Protein AF-A0A271KBD3-F1 (afdb_monomer_lite)

Organism: NCBI:txid2014805

Secondary structure (DSSP, 8-state):
--HHHHHHHHHHHHHHHHHHT--BGGGTTB-HHHHHHH---PPPPP-S-SS--PPP---PPPPP-------------------

pLDDT: mean 75.69, std 18.16, range [35.5, 95.75]

Structure (mmCIF, N/CA/C/O backbone):
data_AF-A0A271KBD3-F1
#
_entry.id   AF-A0A271KBD3-F1
#
loop_
_atom_site.group_PDB
_atom_site.id
_atom_site.type_symbol
_atom_site.label_atom_id
_atom_site.label_alt_id
_atom_site.label_comp_id
_atom_site.label_asym_id
_atom_site.label_entity_id
_atom_site.label_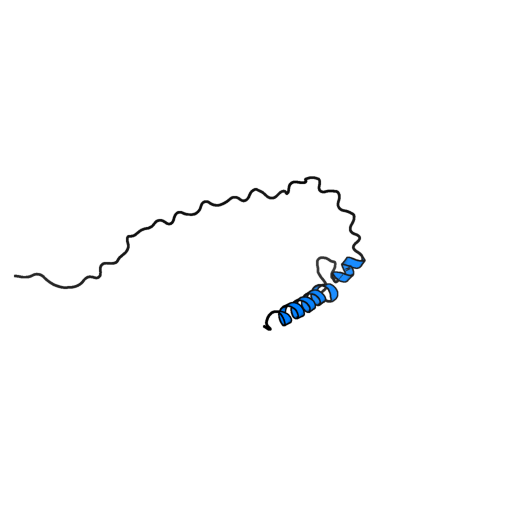seq_id
_atom_site.pdbx_PDB_ins_code
_atom_site.Cartn_x
_atom_site.Cartn_y
_atom_site.Cartn_z
_atom_site.occupancy
_atom_site.B_iso_or_equiv
_atom_site.auth_seq_id
_atom_site.auth_comp_id
_atom_site.auth_asym_id
_atom_site.auth_atom_id
_atom_site.pdbx_PDB_model_num
ATOM 1 N N . MET A 1 1 ? 20.228 -26.362 -9.392 1.00 42.09 1 MET A N 1
ATOM 2 C CA . MET A 1 1 ? 19.555 -25.044 -9.484 1.00 42.09 1 MET A CA 1
ATOM 3 C C . MET A 1 1 ? 18.634 -24.827 -8.277 1.00 42.09 1 MET A C 1
ATOM 5 O O . MET A 1 1 ? 17.464 -25.164 -8.369 1.00 42.09 1 MET A O 1
ATOM 9 N N . ALA A 1 2 ? 19.131 -24.319 -7.136 1.00 50.53 2 ALA A N 1
ATOM 10 C CA . ALA A 1 2 ? 18.347 -24.287 -5.880 1.00 50.53 2 ALA A CA 1
ATOM 11 C C . ALA A 1 2 ? 18.328 -22.943 -5.110 1.00 50.53 2 ALA A C 1
ATOM 13 O O . ALA A 1 2 ? 17.575 -22.796 -4.152 1.00 50.53 2 ALA A O 1
ATOM 14 N N . PHE A 1 3 ? 19.081 -21.922 -5.536 1.00 47.84 3 PHE A N 1
ATOM 15 C CA . PHE A 1 3 ? 19.220 -20.675 -4.763 1.00 47.84 3 PHE A CA 1
ATOM 16 C C . PHE A 1 3 ? 18.021 -19.704 -4.864 1.00 47.84 3 PHE A C 1
ATOM 18 O O . PHE A 1 3 ? 17.820 -18.875 -3.980 1.00 47.84 3 PHE A O 1
ATOM 25 N N . HIS A 1 4 ? 17.163 -19.825 -5.885 1.00 53.66 4 HIS A N 1
ATOM 26 C CA . HIS A 1 4 ? 16.040 -18.895 -6.099 1.00 53.66 4 HIS A CA 1
ATOM 27 C C . HIS A 1 4 ? 14.743 -19.245 -5.341 1.00 53.66 4 HIS A C 1
ATOM 29 O O . HIS A 1 4 ? 13.933 -18.354 -5.069 1.00 53.66 4 HIS A O 1
ATOM 35 N N . ALA A 1 5 ? 14.526 -20.517 -4.984 1.00 58.97 5 ALA A N 1
ATOM 36 C CA . ALA A 1 5 ? 13.279 -20.967 -4.354 1.00 58.97 5 ALA A CA 1
ATOM 37 C C . AL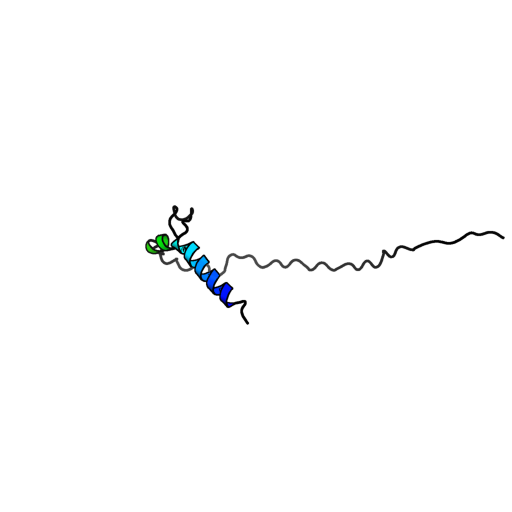A A 1 5 ? 13.132 -20.436 -2.915 1.00 58.97 5 ALA A C 1
ATOM 39 O O . ALA A 1 5 ? 12.110 -19.835 -2.569 1.00 58.97 5 ALA A O 1
ATOM 40 N N . HIS A 1 6 ? 14.192 -20.563 -2.108 1.00 64.06 6 HIS A N 1
ATOM 41 C CA . HIS A 1 6 ? 14.230 -20.050 -0.735 1.00 64.06 6 HIS A CA 1
ATOM 42 C C . HIS A 1 6 ? 14.051 -18.524 -0.679 1.00 64.06 6 HIS A C 1
ATOM 44 O O . HIS A 1 6 ? 13.328 -18.026 0.185 1.00 64.06 6 HIS A O 1
ATOM 50 N N . GLY A 1 7 ? 14.638 -17.781 -1.627 1.00 83.69 7 GLY A N 1
ATOM 51 C CA . GLY A 1 7 ? 14.506 -16.322 -1.708 1.00 83.69 7 GLY A CA 1
ATOM 52 C C . GLY A 1 7 ? 13.058 -15.863 -1.905 1.00 83.69 7 GLY A C 1
ATOM 53 O O . GLY A 1 7 ? 12.560 -15.044 -1.131 1.00 83.69 7 GLY A O 1
ATOM 54 N N . LYS A 1 8 ? 12.336 -16.440 -2.880 1.00 87.38 8 LYS A N 1
ATOM 55 C CA . LYS A 1 8 ? 10.918 -16.101 -3.123 1.00 87.38 8 LYS A CA 1
ATOM 56 C C . LYS A 1 8 ? 10.014 -16.471 -1.942 1.00 87.38 8 LYS A C 1
ATOM 58 O O . LYS A 1 8 ? 9.097 -15.711 -1.637 1.00 87.38 8 LYS A O 1
ATOM 63 N N . HIS A 1 9 ? 10.257 -17.601 -1.273 1.00 88.62 9 HIS A N 1
ATOM 64 C CA . HIS A 1 9 ? 9.484 -17.992 -0.090 1.00 88.62 9 HIS A CA 1
ATOM 65 C C . HIS A 1 9 ? 9.703 -17.012 1.076 1.00 88.62 9 HIS A C 1
ATOM 67 O O . HIS A 1 9 ? 8.739 -16.432 1.575 1.00 88.62 9 HIS A O 1
ATOM 73 N N . ARG A 1 10 ? 10.964 -16.736 1.443 1.00 92.88 10 ARG A N 1
ATOM 74 C CA . ARG A 1 10 ? 11.309 -15.793 2.525 1.00 92.88 10 ARG A CA 1
ATOM 75 C C . ARG A 1 10 ? 10.784 -14.381 2.253 1.00 92.88 10 ARG A C 1
ATOM 77 O O . ARG A 1 10 ? 10.259 -13.748 3.163 1.00 92.88 10 ARG A O 1
ATOM 84 N N . TYR A 1 11 ? 10.844 -13.918 1.002 1.00 92.38 11 TYR A N 1
ATOM 85 C CA . TYR A 1 11 ? 10.272 -12.631 0.599 1.00 92.38 11 TYR A CA 1
ATOM 86 C C . TYR A 1 11 ? 8.749 -12.567 0.794 1.00 92.38 11 TYR A C 1
ATOM 88 O O . TYR A 1 11 ? 8.244 -11.557 1.278 1.00 92.38 11 TYR A O 1
ATOM 96 N N . ARG A 1 12 ? 8.005 -13.635 0.462 1.00 94.94 12 ARG A N 1
ATOM 97 C CA . ARG A 1 12 ? 6.547 -13.694 0.691 1.00 94.94 12 ARG A CA 1
ATOM 98 C C . ARG A 1 12 ? 6.198 -13.651 2.178 1.00 94.94 12 ARG A C 1
ATOM 100 O O . ARG A 1 12 ? 5.295 -12.907 2.543 1.00 94.94 12 ARG A O 1
ATOM 107 N N . LEU A 1 13 ? 6.925 -14.393 3.019 1.00 95.44 13 LEU A N 1
ATOM 108 C CA . LEU A 1 13 ? 6.730 -14.373 4.475 1.00 95.44 13 LEU A CA 1
ATOM 109 C C . LEU A 1 13 ? 6.998 -12.978 5.053 1.00 95.44 13 LEU A C 1
ATOM 111 O O . LEU A 1 13 ? 6.149 -12.438 5.754 1.00 95.44 13 LEU A O 1
ATOM 115 N N . TRP A 1 14 ? 8.126 -12.360 4.690 1.00 95.56 14 TRP A N 1
ATOM 116 C CA . TRP A 1 14 ? 8.458 -10.993 5.104 1.00 95.56 14 TRP A CA 1
ATOM 117 C C . TRP A 1 14 ? 7.411 -9.969 4.631 1.00 95.56 14 TRP A C 1
ATOM 119 O O . TRP A 1 14 ? 6.966 -9.126 5.407 1.00 95.56 14 TRP A O 1
ATOM 129 N N . ARG A 1 15 ? 6.945 -10.075 3.377 1.00 95.75 15 ARG A N 1
ATOM 130 C CA . ARG A 1 15 ? 5.857 -9.236 2.850 1.00 95.75 15 ARG A CA 1
ATOM 131 C C . ARG A 1 15 ? 4.554 -9.425 3.625 1.00 95.75 15 ARG A C 1
ATOM 133 O O . ARG A 1 15 ? 3.858 -8.436 3.815 1.00 95.75 15 ARG A O 1
ATOM 140 N N . ALA A 1 16 ? 4.201 -10.642 4.034 1.00 95.44 16 ALA A N 1
ATOM 141 C CA . ALA A 1 16 ? 3.003 -10.874 4.838 1.00 95.44 16 ALA A CA 1
ATOM 142 C C . ALA A 1 16 ? 3.147 -10.208 6.217 1.00 95.44 16 ALA A C 1
ATOM 144 O O . ALA A 1 16 ? 2.376 -9.307 6.537 1.00 95.44 16 ALA A O 1
ATOM 145 N N . ASP A 1 17 ? 4.203 -10.555 6.956 1.00 95.19 17 ASP A N 1
ATOM 146 C CA . ASP A 1 17 ? 4.530 -10.030 8.290 1.00 95.19 17 ASP A CA 1
ATOM 147 C C . ASP A 1 17 ? 4.507 -8.487 8.350 1.00 95.19 17 ASP A C 1
ATOM 149 O O 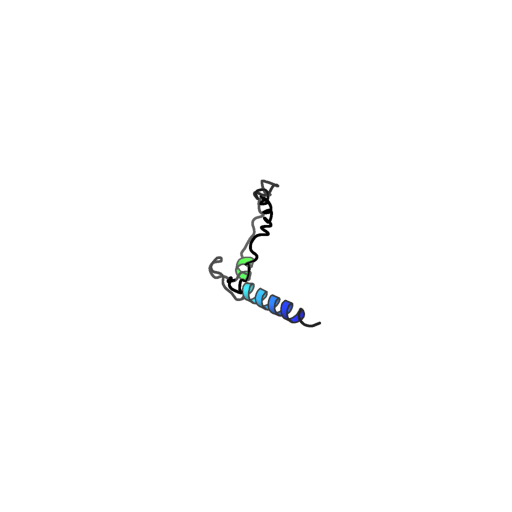. ASP A 1 17 ? 3.788 -7.895 9.161 1.00 95.19 17 ASP A O 1
ATOM 153 N N . CYS A 1 18 ? 5.197 -7.817 7.420 1.00 92.00 18 CYS A N 1
ATOM 154 C CA . CYS A 1 18 ? 5.212 -6.354 7.341 1.00 92.00 18 CYS A CA 1
ATOM 155 C C . CYS A 1 18 ? 3.846 -5.713 7.041 1.00 92.00 18 CYS A C 1
ATOM 157 O O . CYS A 1 18 ? 3.643 -4.562 7.417 1.00 92.00 18 CYS A O 1
ATOM 159 N N . ASN A 1 19 ? 2.923 -6.407 6.365 1.00 94.69 19 ASN A N 1
ATOM 160 C CA . ASN A 1 19 ? 1.611 -5.850 6.011 1.00 94.69 19 ASN A CA 1
ATOM 161 C C . ASN A 1 19 ? 0.501 -6.205 7.014 1.00 94.69 19 ASN A C 1
ATOM 163 O O . ASN A 1 19 ? -0.460 -5.441 7.129 1.00 94.69 19 ASN A O 1
ATOM 167 N N . THR A 1 20 ? 0.602 -7.338 7.718 1.00 95.25 20 THR A N 1
ATOM 168 C CA . THR A 1 20 ? -0.491 -7.866 8.558 1.00 95.25 20 THR A CA 1
ATOM 169 C C . THR A 1 20 ? -0.181 -7.934 10.048 1.00 95.25 20 THR A C 1
ATOM 171 O O . THR A 1 20 ? -1.124 -7.853 10.829 1.00 95.25 20 THR A O 1
ATOM 174 N N . ALA A 1 21 ? 1.086 -8.069 10.454 1.00 93.81 21 ALA A N 1
ATOM 175 C CA . ALA A 1 21 ? 1.468 -8.240 11.860 1.00 93.81 21 ALA A CA 1
ATOM 176 C C . ALA A 1 21 ? 2.119 -6.988 12.470 1.00 93.81 21 ALA A C 1
ATOM 178 O O . ALA A 1 21 ? 1.959 -6.728 13.661 1.00 93.81 21 ALA A O 1
ATOM 179 N N . ARG A 1 22 ? 2.841 -6.192 11.669 1.00 91.62 22 ARG A N 1
ATOM 180 C CA . ARG A 1 22 ? 3.586 -5.026 12.170 1.00 91.62 22 ARG A CA 1
ATOM 181 C C . ARG A 1 22 ? 2.746 -3.740 12.148 1.00 91.62 22 ARG A C 1
ATOM 183 O O . ARG A 1 22 ? 2.342 -3.312 11.065 1.00 91.62 22 ARG A O 1
ATOM 190 N N . PRO A 1 23 ? 2.507 -3.088 13.301 1.00 89.44 23 PRO A N 1
ATOM 191 C CA . PRO A 1 23 ? 1.916 -1.757 13.332 1.00 89.44 23 PRO A CA 1
ATOM 192 C C . PRO A 1 23 ? 2.918 -0.701 12.840 1.00 89.44 23 PRO A C 1
ATOM 194 O O . PRO A 1 23 ? 4.124 -0.822 13.074 1.00 89.44 23 PRO A O 1
ATOM 197 N N . HIS A 1 24 ? 2.436 0.353 12.178 1.00 89.06 24 HIS A N 1
ATOM 198 C CA . HIS A 1 24 ? 3.282 1.449 11.691 1.00 89.06 24 HIS A CA 1
ATOM 199 C C . HIS A 1 24 ? 2.901 2.789 12.329 1.00 89.06 24 HIS A C 1
ATOM 201 O O . HIS A 1 24 ? 1.729 3.168 12.367 1.00 89.06 24 HIS A O 1
ATOM 207 N N . SER A 1 25 ? 3.905 3.537 12.792 1.00 88.50 25 SER A N 1
ATOM 208 C CA . SER A 1 25 ? 3.730 4.821 13.484 1.00 88.50 25 SER A CA 1
ATOM 209 C C . SER A 1 25 ? 2.993 5.863 12.633 1.00 88.50 25 SER A C 1
ATOM 211 O O . SER A 1 25 ? 2.153 6.592 13.150 1.00 88.50 25 SER A O 1
ATOM 213 N N . GLN A 1 26 ? 3.234 5.881 11.317 1.00 87.44 26 GLN A N 1
ATOM 214 C CA . GLN A 1 26 ? 2.585 6.803 10.374 1.00 87.44 26 GLN A CA 1
ATOM 215 C C . GLN A 1 26 ? 1.077 6.560 10.176 1.00 87.44 26 GLN A C 1
ATOM 217 O O . GLN A 1 26 ? 0.380 7.460 9.717 1.00 87.44 26 GLN A O 1
ATOM 222 N N . ILE A 1 27 ? 0.559 5.375 10.518 1.00 89.38 27 ILE A N 1
ATOM 223 C CA . ILE A 1 27 ? -0.866 5.012 10.386 1.00 89.38 27 ILE A CA 1
ATOM 224 C C . ILE A 1 27 ? -1.492 4.734 11.757 1.00 89.38 27 ILE A C 1
ATOM 226 O O . ILE A 1 27 ? -2.232 3.769 11.935 1.00 89.38 27 ILE A O 1
ATOM 230 N N . ALA A 1 28 ? -1.166 5.578 12.742 1.00 90.69 28 ALA A N 1
ATOM 231 C CA . ALA A 1 28 ? -1.684 5.517 14.113 1.00 90.69 28 ALA A CA 1
ATOM 232 C C . ALA A 1 28 ? -1.500 4.141 14.787 1.00 90.69 28 ALA A C 1
ATOM 234 O O . ALA A 1 28 ? -2.392 3.654 15.480 1.00 90.69 28 ALA A O 1
ATOM 235 N N . TRP A 1 29 ? -0.353 3.494 14.544 1.00 93.25 29 TRP A N 1
ATOM 236 C CA . TRP A 1 29 ? -0.039 2.139 15.017 1.00 93.25 29 TRP A CA 1
ATOM 237 C C . TRP A 1 29 ? -1.027 1.051 14.550 1.00 93.25 29 TRP A C 1
ATOM 239 O O . TRP A 1 29 ? -1.101 -0.025 15.139 1.00 93.25 29 TRP A O 1
ATOM 249 N N . GLN A 1 30 ? -1.752 1.280 13.453 1.00 94.56 30 GLN A N 1
ATOM 250 C CA . GLN A 1 30 ? -2.474 0.225 12.736 1.00 94.56 30 GLN A CA 1
ATOM 251 C C . GLN A 1 30 ? -1.497 -0.597 11.879 1.00 94.56 30 GLN A C 1
ATOM 253 O O . GLN A 1 30 ? -0.398 -0.146 11.548 1.00 94.56 30 GLN A O 1
ATOM 258 N N . THR A 1 31 ? -1.910 -1.796 11.465 1.00 95.44 31 THR A N 1
ATOM 259 C CA . THR A 1 31 ? -1.207 -2.559 10.421 1.00 95.44 31 THR A CA 1
ATOM 260 C C . THR A 1 31 ? -1.604 -2.037 9.031 1.00 95.44 31 THR A C 1
ATOM 262 O O . THR A 1 31 ? -2.751 -1.607 8.855 1.00 95.44 31 THR A O 1
ATOM 265 N N . PRO A 1 32 ? -0.715 -2.073 8.016 1.00 94.69 32 PRO A N 1
ATOM 266 C CA . PRO A 1 32 ? -1.025 -1.577 6.671 1.00 94.69 32 PRO A CA 1
ATOM 267 C C . PRO A 1 32 ? -2.292 -2.186 6.057 1.00 94.69 32 PRO A C 1
ATOM 269 O O . PRO A 1 32 ? -3.099 -1.462 5.475 1.00 94.69 32 PRO A O 1
ATOM 272 N N . ALA A 1 33 ? -2.517 -3.490 6.249 1.00 94.81 33 ALA A N 1
ATOM 273 C CA . ALA A 1 33 ? -3.730 -4.165 5.790 1.00 94.81 33 ALA A CA 1
ATOM 274 C C . ALA A 1 33 ? -5.006 -3.594 6.437 1.00 94.81 33 ALA A C 1
ATOM 276 O O . ALA A 1 33 ? -5.998 -3.377 5.746 1.00 94.81 33 ALA A O 1
ATOM 277 N N . LYS A 1 34 ? -4.977 -3.300 7.745 1.00 94.62 34 LYS A N 1
ATOM 278 C CA . LYS A 1 34 ? -6.124 -2.736 8.474 1.00 94.62 34 LYS A CA 1
ATOM 279 C C . LYS A 1 34 ? -6.376 -1.270 8.120 1.00 94.62 34 LYS A C 1
ATOM 281 O O . LYS A 1 34 ? -7.524 -0.857 8.031 1.00 94.62 34 LYS A O 1
ATOM 286 N N . PHE A 1 35 ? -5.326 -0.487 7.872 1.00 92.50 35 PHE A N 1
ATOM 287 C CA . PHE A 1 35 ? -5.486 0.865 7.332 1.00 92.50 35 PHE A CA 1
ATOM 288 C C . PHE A 1 35 ? -6.166 0.829 5.954 1.00 92.50 35 PHE A C 1
ATOM 290 O O . PHE A 1 35 ? -7.140 1.549 5.728 1.00 92.50 35 PHE A O 1
ATOM 297 N N . ALA A 1 36 ? -5.720 -0.069 5.068 1.00 91.88 36 ALA A N 1
ATOM 298 C CA . ALA A 1 36 ? -6.244 -0.192 3.710 1.00 91.88 36 ALA A CA 1
ATOM 299 C C . ALA A 1 36 ? -7.753 -0.503 3.636 1.00 91.88 36 ALA A C 1
ATOM 301 O O . ALA A 1 36 ? -8.401 -0.011 2.718 1.00 91.88 36 ALA A O 1
ATOM 302 N N . THR A 1 37 ? -8.342 -1.237 4.593 1.00 93.25 37 THR A N 1
ATOM 303 C CA . THR A 1 37 ? -9.802 -1.497 4.593 1.00 93.25 37 THR A CA 1
ATOM 304 C C . THR A 1 37 ? -10.640 -0.240 4.839 1.00 93.25 37 THR A C 1
ATOM 306 O O . THR A 1 37 ? -11.783 -0.169 4.396 1.00 93.25 37 THR A O 1
ATOM 309 N N . THR A 1 38 ? -10.079 0.758 5.526 1.00 91.25 38 THR A N 1
ATOM 310 C CA . THR A 1 38 ? -10.720 2.063 5.783 1.00 91.25 38 THR A CA 1
ATOM 311 C C . THR A 1 38 ? -10.315 3.145 4.781 1.00 91.25 38 THR A C 1
ATOM 313 O O . THR A 1 38 ? -10.988 4.172 4.656 1.00 91.25 38 THR A O 1
ATOM 316 N N . PHE A 1 39 ? -9.216 2.929 4.056 1.00 87.81 39 PHE A N 1
ATOM 317 C CA . PHE A 1 39 ? -8.672 3.897 3.120 1.00 87.81 39 PHE A CA 1
ATOM 318 C C . PHE A 1 39 ? -9.550 3.978 1.871 1.00 87.81 39 PHE A C 1
ATOM 320 O O . PHE A 1 39 ? -9.533 3.101 1.014 1.00 87.81 39 PHE A O 1
ATOM 327 N N . ASN A 1 40 ? -10.306 5.069 1.766 1.00 86.81 40 ASN A N 1
ATOM 328 C CA . ASN A 1 40 ? -11.130 5.388 0.608 1.00 86.81 40 ASN A CA 1
ATOM 329 C C . ASN A 1 40 ? -10.353 6.359 -0.299 1.00 86.81 40 ASN A C 1
ATOM 331 O O . ASN A 1 40 ? -10.414 7.573 -0.072 1.00 86.81 40 ASN A O 1
ATOM 335 N N . PRO A 1 41 ? -9.589 5.876 -1.303 1.00 80.06 41 PRO A N 1
ATOM 336 C CA . PRO A 1 41 ? -8.843 6.749 -2.197 1.00 80.06 41 PRO A CA 1
ATOM 337 C C . PRO A 1 41 ? -9.811 7.606 -3.011 1.00 80.06 41 PRO A C 1
ATOM 339 O O . PRO A 1 41 ? -10.421 7.153 -3.981 1.00 80.06 41 PRO A O 1
ATOM 342 N N . ARG A 1 42 ? -9.922 8.887 -2.648 1.00 80.94 42 ARG A N 1
ATOM 343 C CA . ARG A 1 42 ? -10.539 9.889 -3.522 1.00 80.94 42 ARG A CA 1
ATOM 344 C C . ARG A 1 42 ? -9.759 9.885 -4.832 1.00 80.94 42 ARG A C 1
ATOM 346 O O . ARG A 1 42 ? -8.534 10.004 -4.808 1.00 80.94 42 ARG A O 1
ATOM 353 N N . ARG A 1 43 ? -10.462 9.745 -5.962 1.00 75.50 43 ARG A N 1
ATOM 354 C CA . ARG A 1 43 ? -9.849 9.752 -7.297 1.00 75.50 43 ARG A CA 1
ATOM 355 C C . ARG A 1 43 ? -8.969 10.997 -7.408 1.00 75.50 43 ARG A C 1
ATOM 357 O O . ARG A 1 43 ? -9.477 12.112 -7.280 1.00 75.50 43 ARG A O 1
ATOM 364 N N . SER A 1 44 ? -7.662 10.807 -7.582 1.00 72.50 44 SER A N 1
ATOM 365 C CA . SER A 1 44 ? -6.749 11.931 -7.751 1.00 72.50 44 SER A CA 1
ATOM 366 C C . SER A 1 44 ? -7.192 12.728 -8.971 1.00 72.50 44 SER A C 1
ATOM 368 O O . SER A 1 44 ? -7.558 12.173 -10.011 1.00 72.50 44 SER A O 1
ATOM 370 N N . LEU A 1 45 ? -7.216 14.050 -8.819 1.00 77.50 45 LEU A N 1
ATOM 371 C CA . LEU A 1 45 ? -7.509 14.939 -9.929 1.00 77.50 45 LEU A CA 1
ATOM 372 C C . LEU A 1 45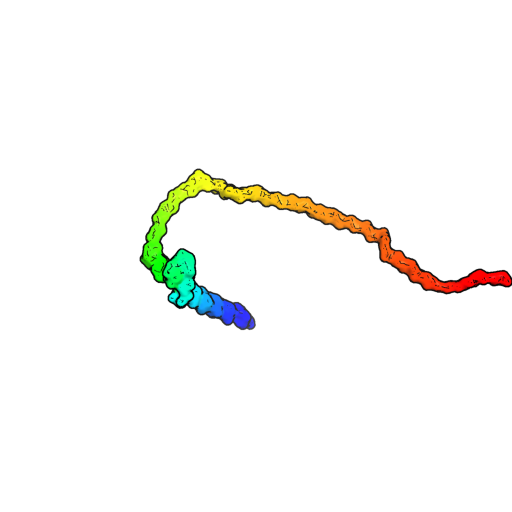 ? -6.443 14.709 -11.007 1.00 77.50 45 LEU A C 1
ATOM 374 O O . LEU A 1 45 ? -5.273 14.525 -10.667 1.00 77.50 45 LEU A O 1
ATOM 378 N N . ALA A 1 46 ? -6.844 14.693 -12.282 1.00 77.44 46 ALA A N 1
ATOM 379 C CA . ALA A 1 46 ? -5.911 14.475 -13.385 1.00 77.44 46 ALA A CA 1
ATOM 380 C C . ALA A 1 46 ? -4.700 15.410 -13.239 1.00 77.44 46 ALA A C 1
ATOM 382 O O . ALA A 1 46 ? -4.869 16.606 -12.971 1.00 77.44 46 ALA A O 1
ATOM 383 N N . LEU A 1 47 ? -3.495 14.841 -13.355 1.00 77.06 47 LEU A N 1
ATOM 384 C CA . LEU A 1 47 ? -2.246 15.544 -13.082 1.00 77.06 47 LEU A CA 1
ATOM 385 C C . LEU A 1 47 ? -2.193 16.815 -13.940 1.00 77.06 47 LEU A C 1
ATOM 387 O O . LEU A 1 47 ? -2.181 16.738 -15.165 1.00 77.06 47 LEU A O 1
ATOM 391 N N . ARG A 1 48 ? -2.189 17.985 -13.285 1.00 76.06 48 ARG A N 1
ATOM 392 C CA . ARG A 1 48 ? -2.301 19.299 -13.951 1.00 76.06 48 ARG A CA 1
ATOM 393 C C . ARG A 1 48 ? -1.194 19.555 -14.978 1.00 76.06 48 ARG A C 1
ATOM 395 O O . ARG A 1 48 ? -1.396 20.340 -15.895 1.00 76.06 48 ARG A O 1
ATOM 402 N N . TYR A 1 49 ? -0.057 18.882 -14.824 1.00 77.81 49 TYR A N 1
ATOM 403 C CA . TYR A 1 49 ? 1.095 18.968 -15.706 1.00 77.81 49 TYR A CA 1
ATOM 404 C C . TYR A 1 49 ? 1.481 17.567 -16.180 1.00 77.81 49 TYR A C 1
ATOM 406 O O . TYR A 1 49 ? 1.892 16.732 -15.382 1.00 77.81 49 TYR A O 1
ATOM 414 N N . ALA A 1 50 ? 1.394 17.314 -17.488 1.00 75.94 50 ALA A N 1
ATOM 415 C CA . ALA A 1 50 ? 1.855 16.056 -18.085 1.00 75.94 50 ALA A CA 1
ATOM 416 C C . ALA A 1 50 ? 3.392 15.904 -18.063 1.00 75.94 50 ALA A C 1
ATOM 418 O O . ALA A 1 50 ? 3.918 14.816 -18.286 1.00 75.94 50 ALA A O 1
ATOM 419 N N . LYS A 1 51 ? 4.122 16.998 -17.804 1.00 80.12 51 LYS A N 1
ATOM 420 C CA . LYS A 1 51 ? 5.583 17.037 -17.711 1.00 80.12 51 LYS A CA 1
ATOM 421 C C . LYS A 1 51 ? 6.002 16.945 -16.242 1.00 80.12 51 LYS A C 1
ATOM 423 O O . LYS A 1 51 ? 5.513 17.712 -15.416 1.00 80.12 51 LYS A O 1
ATOM 428 N N . GLY A 1 52 ? 6.894 16.010 -15.918 1.00 76.69 52 GLY A N 1
ATOM 429 C CA . GLY A 1 52 ? 7.431 15.865 -14.563 1.00 76.69 52 GLY A CA 1
ATOM 430 C C . GLY A 1 52 ? 8.313 17.051 -14.156 1.00 76.69 52 GLY A C 1
ATOM 431 O O . GLY A 1 52 ? 8.960 17.662 -15.001 1.00 76.69 52 GLY A O 1
ATOM 432 N N . SER A 1 53 ? 8.380 17.337 -12.853 1.00 80.75 53 SER A N 1
ATOM 433 C CA . SER A 1 53 ? 9.192 18.428 -12.280 1.00 80.75 53 SER A CA 1
ATOM 434 C C . SER A 1 53 ? 10.686 18.088 -12.125 1.00 80.75 53 SER A C 1
ATOM 436 O O . SER A 1 53 ? 11.420 18.833 -11.478 1.00 80.75 53 SER A O 1
ATOM 438 N N . ALA A 1 54 ? 11.141 16.948 -12.651 1.00 83.81 54 ALA A N 1
ATOM 439 C CA . ALA A 1 54 ? 12.539 16.548 -12.553 1.00 83.81 54 ALA A CA 1
ATOM 440 C C . ALA A 1 54 ? 13.411 17.468 -13.432 1.00 83.81 54 ALA A C 1
ATOM 442 O O . ALA A 1 54 ? 13.096 17.628 -14.615 1.00 83.81 54 ALA A O 1
ATOM 443 N N . PRO A 1 55 ? 14.497 18.062 -12.899 1.00 80.50 55 PRO A N 1
ATOM 444 C CA . PRO A 1 55 ? 15.450 18.791 -13.726 1.00 80.50 55 PRO A CA 1
ATOM 445 C C . PRO A 1 55 ? 16.127 17.837 -14.720 1.00 80.50 55 PRO A C 1
ATOM 447 O O . PRO A 1 55 ? 16.205 16.627 -14.491 1.00 80.50 55 PRO A O 1
ATOM 450 N N . ALA A 1 56 ? 16.631 18.383 -15.828 1.00 83.00 56 ALA A N 1
ATOM 451 C CA . ALA A 1 56 ? 17.413 17.601 -16.780 1.00 83.00 56 ALA A CA 1
ATOM 452 C C . ALA A 1 56 ? 18.647 16.988 -16.080 1.00 83.00 56 ALA A C 1
ATOM 454 O O . ALA A 1 56 ? 19.268 17.675 -15.263 1.00 83.00 56 ALA A O 1
ATOM 455 N N . PRO A 1 57 ? 19.033 15.733 -16.386 1.00 82.00 57 PRO A N 1
ATOM 456 C CA . PRO A 1 57 ? 20.254 15.149 -15.845 1.00 82.00 57 PRO A CA 1
ATOM 457 C C . PRO A 1 57 ? 21.470 15.992 -16.242 1.00 82.00 57 PRO A C 1
ATOM 459 O O . PRO A 1 57 ? 21.822 16.070 -17.419 1.00 82.00 57 PRO A O 1
ATOM 462 N N . VAL A 1 58 ? 22.119 16.619 -15.261 1.00 82.75 58 VAL A N 1
ATOM 463 C CA . VAL A 1 58 ? 23.393 17.309 -15.477 1.00 82.75 58 VAL A CA 1
ATOM 464 C C . VAL A 1 58 ?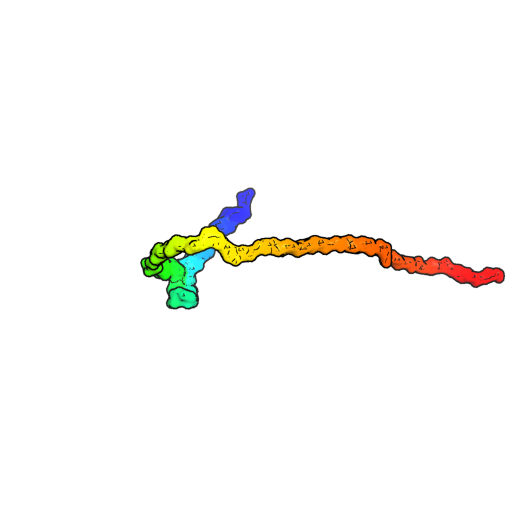 24.487 16.248 -15.503 1.00 82.75 58 VAL A C 1
ATOM 466 O O . VAL A 1 58 ? 24.870 15.708 -14.467 1.00 82.75 58 VAL A O 1
ATOM 469 N N . ALA A 1 59 ? 24.966 15.920 -16.700 1.00 82.50 59 ALA A N 1
ATOM 470 C CA . ALA A 1 59 ? 26.123 15.054 -16.864 1.00 82.50 59 ALA A CA 1
ATOM 471 C C . ALA A 1 59 ? 27.396 15.830 -16.492 1.00 82.50 59 ALA A C 1
ATOM 473 O O . ALA A 1 59 ? 27.752 16.799 -17.162 1.00 82.50 59 ALA A O 1
ATOM 474 N N . SER A 1 60 ? 28.093 15.398 -15.440 1.00 80.12 60 SER A N 1
ATOM 475 C CA . SER A 1 60 ? 29.436 15.902 -15.143 1.00 80.12 60 SER A CA 1
ATOM 476 C C . SER A 1 60 ? 30.399 15.503 -16.269 1.00 80.12 60 SER A C 1
ATOM 478 O O . SER A 1 60 ? 30.380 14.339 -16.681 1.00 80.12 60 SER A O 1
ATOM 480 N N . PRO A 1 61 ? 31.258 16.413 -16.766 1.00 78.62 61 PRO A N 1
ATOM 481 C CA . PRO A 1 61 ? 32.260 16.061 -17.764 1.00 78.62 61 PRO A CA 1
ATOM 482 C C . PRO A 1 61 ? 33.228 15.018 -17.193 1.00 78.62 61 PRO A C 1
ATOM 484 O O . PRO A 1 61 ? 33.654 15.109 -16.040 1.00 78.62 61 PRO A O 1
ATOM 487 N N . ALA A 1 62 ? 33.579 14.019 -18.004 1.00 76.12 62 ALA A N 1
ATOM 488 C CA . ALA A 1 62 ? 34.549 13.007 -17.613 1.00 76.12 62 ALA A CA 1
ATOM 489 C C . ALA A 1 62 ? 35.922 13.656 -17.377 1.00 76.12 62 ALA A C 1
ATOM 491 O O . ALA A 1 62 ? 36.442 14.357 -18.246 1.00 76.12 62 ALA A O 1
ATOM 492 N N . GLN A 1 63 ? 36.523 13.404 -16.213 1.00 74.31 63 GLN A N 1
ATOM 493 C CA . GLN A 1 63 ? 37.881 13.857 -15.928 1.00 74.31 63 GLN A CA 1
ATOM 494 C C . GLN A 1 63 ? 38.855 13.150 -16.878 1.00 74.31 63 GLN A C 1
ATOM 496 O O . GLN A 1 63 ? 39.002 11.927 -16.830 1.00 74.31 63 GLN A O 1
ATOM 501 N N . GLN A 1 64 ? 39.531 13.913 -17.739 1.00 70.38 64 GLN A N 1
ATOM 502 C CA . GLN A 1 64 ? 40.631 13.375 -18.531 1.00 70.38 64 GLN A CA 1
ATOM 503 C C . GLN A 1 64 ? 41.761 12.967 -17.584 1.00 70.38 64 GLN A C 1
ATOM 505 O O . GLN A 1 64 ? 42.304 13.790 -16.849 1.00 70.38 64 GLN A O 1
ATOM 510 N N . ARG A 1 65 ? 42.104 11.677 -17.591 1.00 63.03 65 ARG A N 1
ATOM 511 C CA . ARG A 1 65 ? 43.213 11.138 -16.804 1.00 63.03 65 ARG A CA 1
ATOM 512 C C . ARG A 1 65 ? 44.521 11.724 -17.334 1.00 63.03 65 ARG A C 1
ATOM 514 O O . ARG A 1 65 ? 44.920 11.410 -18.452 1.00 63.03 65 ARG A O 1
ATOM 521 N N . THR A 1 66 ? 45.194 12.548 -16.537 1.00 61.72 66 THR A N 1
ATOM 522 C CA . THR A 1 66 ? 46.539 13.028 -16.860 1.00 61.72 66 THR A CA 1
ATOM 523 C C . THR A 1 66 ? 47.538 11.881 -16.720 1.00 61.72 66 THR A C 1
ATOM 525 O O . THR A 1 66 ? 47.742 11.326 -15.639 1.00 61.72 66 THR A O 1
ATOM 528 N N . THR A 1 67 ? 48.171 11.499 -17.828 1.00 61.00 67 THR A N 1
ATOM 529 C CA . THR A 1 67 ? 49.248 10.504 -17.826 1.00 61.00 67 THR A CA 1
ATOM 530 C C . THR A 1 67 ? 50.561 11.181 -17.444 1.00 61.00 67 THR A C 1
ATOM 532 O O . THR A 1 67 ? 51.337 11.579 -18.309 1.00 61.00 67 THR A O 1
ATOM 535 N N . HIS A 1 68 ? 50.827 11.310 -16.144 1.00 56.44 68 HIS A N 1
ATOM 536 C CA . HIS A 1 68 ? 52.170 11.639 -15.665 1.00 56.44 68 HIS A CA 1
ATOM 537 C C . HIS A 1 68 ? 53.048 10.382 -15.673 1.00 56.44 68 HIS A C 1
ATOM 539 O O . HIS A 1 68 ? 53.106 9.638 -14.698 1.00 56.44 68 HIS A O 1
ATOM 545 N N . ALA A 1 69 ? 53.750 10.154 -16.783 1.00 58.88 69 ALA A N 1
ATOM 546 C CA . ALA A 1 69 ? 54.906 9.265 -16.808 1.00 58.88 69 ALA A CA 1
ATOM 547 C C . ALA A 1 69 ? 56.099 10.028 -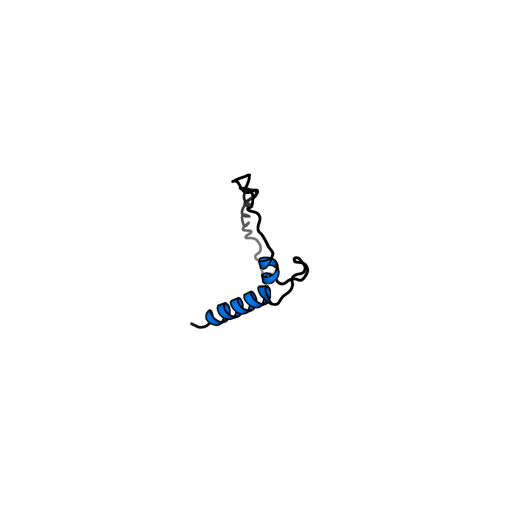16.205 1.00 58.88 69 ALA A C 1
ATOM 549 O O . ALA A 1 69 ? 56.747 10.808 -16.900 1.00 58.88 69 ALA A O 1
ATOM 550 N N . GLY A 1 70 ? 56.329 9.894 -14.893 1.00 57.06 70 GLY A N 1
ATOM 551 C CA . GLY A 1 70 ? 57.284 10.773 -14.208 1.00 57.06 70 GLY A CA 1
ATOM 552 C C . GLY A 1 70 ? 57.611 10.448 -12.751 1.00 57.06 70 GLY A C 1
ATOM 553 O O . GLY A 1 70 ? 57.814 11.380 -11.980 1.00 57.06 70 GLY A O 1
ATOM 554 N N . ASN A 1 71 ? 57.666 9.170 -12.354 1.00 61.19 71 ASN A N 1
ATOM 555 C CA . ASN A 1 71 ? 58.165 8.786 -11.024 1.00 61.19 71 ASN A CA 1
ATOM 556 C C . ASN A 1 71 ? 58.796 7.378 -10.960 1.00 61.19 71 ASN A C 1
ATOM 558 O O . ASN A 1 71 ? 58.498 6.603 -10.053 1.00 61.19 71 ASN A O 1
ATOM 562 N N . GLU A 1 72 ? 59.699 7.039 -11.884 1.00 59.09 72 GLU A N 1
ATOM 563 C CA . GLU A 1 72 ? 60.633 5.928 -11.638 1.00 59.09 72 GLU A CA 1
ATOM 564 C C . GLU A 1 72 ? 61.788 6.411 -10.740 1.00 59.09 72 GLU A C 1
ATOM 566 O O . GLU A 1 72 ? 62.527 7.319 -11.135 1.00 59.09 72 GLU A O 1
ATOM 571 N N . PRO A 1 73 ? 61.962 5.857 -9.524 1.00 46.53 73 PRO A N 1
ATOM 572 C CA . PRO A 1 73 ? 63.100 6.188 -8.679 1.00 46.53 73 PRO A CA 1
ATOM 573 C C . PRO A 1 73 ? 64.363 5.507 -9.218 1.00 46.53 73 PRO A C 1
ATOM 575 O O . PRO A 1 73 ? 64.400 4.292 -9.400 1.00 46.53 73 PRO A O 1
ATOM 578 N N . LYS A 1 74 ? 65.432 6.280 -9.435 1.00 53.91 74 LYS A N 1
ATOM 579 C CA . LYS A 1 74 ? 66.750 5.718 -9.755 1.00 53.91 74 LYS A CA 1
ATOM 580 C C . LYS A 1 74 ? 67.362 5.079 -8.507 1.00 53.91 74 LYS A C 1
ATOM 582 O O . LYS A 1 74 ? 67.796 5.792 -7.606 1.00 53.91 74 LYS A O 1
ATOM 587 N N . THR A 1 75 ? 67.438 3.752 -8.480 1.00 38.56 75 THR A N 1
ATOM 588 C CA . THR A 1 75 ? 68.300 3.017 -7.543 1.00 38.56 75 THR A CA 1
ATOM 589 C C . THR A 1 75 ? 69.767 3.321 -7.859 1.00 38.56 75 THR A C 1
ATOM 591 O O . THR A 1 75 ? 70.173 3.248 -9.018 1.00 38.56 75 THR A O 1
ATOM 594 N N . GLY A 1 76 ? 70.540 3.712 -6.842 1.00 50.06 76 GLY A N 1
ATOM 595 C CA . GLY A 1 76 ? 71.969 4.025 -6.955 1.00 50.06 76 GLY A CA 1
ATOM 596 C C . GLY A 1 76 ? 72.892 2.912 -6.444 1.00 50.06 76 GLY A C 1
ATOM 597 O O . GLY A 1 76 ? 72.430 1.809 -6.174 1.00 50.06 76 GLY A O 1
ATOM 598 N N . GLU A 1 77 ? 74.171 3.279 -6.255 1.00 43.19 77 GLU A N 1
ATOM 599 C CA . GLU A 1 77 ? 75.343 2.435 -5.919 1.00 43.19 77 GLU A CA 1
ATOM 600 C C . GLU A 1 77 ? 75.897 1.605 -7.103 1.00 43.19 77 GLU A C 1
ATOM 602 O O . GLU A 1 77 ? 75.131 1.082 -7.900 1.00 43.19 77 GLU A O 1
ATOM 607 N N . THR A 1 78 ? 77.212 1.443 -7.327 1.00 35.50 78 THR A N 1
ATOM 608 C CA . THR A 1 78 ? 78.464 1.840 -6.618 1.00 35.50 78 THR A CA 1
ATOM 609 C C . THR A 1 78 ? 79.620 1.950 -7.670 1.00 35.50 78 THR A C 1
ATOM 611 O O . THR A 1 78 ? 79.408 1.512 -8.795 1.00 35.50 78 THR A O 1
ATOM 614 N N . ARG A 1 79 ? 80.857 2.468 -7.478 1.00 37.84 79 ARG A N 1
ATOM 615 C CA . ARG A 1 79 ? 81.631 3.065 -6.353 1.00 37.84 79 ARG A CA 1
ATOM 616 C C . ARG A 1 79 ? 82.850 3.862 -6.903 1.00 37.84 79 ARG A C 1
ATOM 618 O O . ARG A 1 79 ? 83.485 3.355 -7.812 1.00 37.84 79 ARG A O 1
ATOM 625 N N . GLY A 1 80 ? 83.219 4.989 -6.273 1.00 40.81 80 GLY A N 1
ATOM 626 C CA . GLY A 1 80 ? 84.595 5.527 -6.095 1.00 40.81 80 GLY A CA 1
ATOM 627 C C . GLY A 1 80 ? 85.542 5.794 -7.288 1.00 40.81 80 GLY A C 1
ATOM 628 O O . GLY A 1 80 ? 86.007 4.864 -7.936 1.00 40.81 80 GLY A O 1
ATOM 629 N N . ASP A 1 81 ? 85.970 7.054 -7.438 1.00 40.91 81 ASP A N 1
ATOM 630 C CA . ASP A 1 81 ? 87.191 7.448 -8.169 1.00 40.91 81 ASP A CA 1
ATOM 631 C C . ASP A 1 81 ? 88.475 7.155 -7.361 1.00 40.91 81 ASP A C 1
ATOM 633 O O . ASP A 1 81 ? 88.453 7.273 -6.134 1.00 40.91 81 ASP A O 1
ATOM 637 N N . VAL A 1 82 ? 89.594 6.865 -8.046 1.00 39.62 82 VAL A N 1
ATOM 638 C CA . VAL A 1 82 ? 90.962 7.415 -7.830 1.00 39.62 82 VAL A CA 1
ATOM 639 C C . VAL A 1 82 ? 91.948 6.774 -8.829 1.00 39.62 82 VAL A C 1
ATOM 641 O O . VAL A 1 82 ? 91.743 5.641 -9.261 1.00 39.62 82 VAL A O 1
ATOM 644 N N . ILE A 1 83 ? 92.975 7.544 -9.217 1.00 47.69 83 ILE A N 1
ATOM 645 C CA . ILE A 1 83 ? 94.095 7.175 -10.111 1.00 47.69 83 ILE A CA 1
ATOM 646 C C . ILE A 1 83 ? 95.132 6.324 -9.364 1.00 47.69 83 ILE A C 1
ATOM 648 O O . ILE A 1 83 ? 95.463 6.712 -8.221 1.00 47.69 83 ILE A O 1
#

Radius of gyration: 32.81 Å; chains: 1; bounding box: 105×44×34 Å

Sequence (83 aa):
MAFHAHGKHRYRLWRADCNTARPHSQIAWQTPAKFATTFNPRRSLALRYAKGSAPAPVASPAQQRTTHAGNEPKTGETRGDVI

Foldseek 3Di:
DPPVPVVVVVVVVVVCCQQPPFFDVVQVRDHNVVSVVVDDDDPDDPDPDPDDPDDDDDDDDDDDDDPPPDDDDDDDDDDDDDD